Protein AF-A0A537T5N7-F1 (afdb_monomer_lite)

Sequence (62 aa):
MKKLVEIRSLESICRKRAMLDSERKIFWLEQAEEWEQRALDEIALYFRECNLDETSPEVGTP

Foldseek 3Di:
DVVLVVLVVQLVVLCVCLVVPVPCVVVSNVSSVVSVVVSVVVVVVVVVVVVVVVPPPPPDDD

pLDDT: mean 85.16, std 16.07, range [44.72, 97.44]

Secondary structure (DSSP, 8-state):
-HHHHHHHHHHHHHHHHHHH-SSSHHHHHHHHHHHHHHHHHHHHHHHHHHHHHTT-------

Radius of gyration: 18.6 Å; chains: 1; bounding box: 48×15×55 Å

Structure (mmCIF, N/CA/C/O backbone):
data_AF-A0A537T5N7-F1
#
_entry.id   AF-A0A537T5N7-F1
#
loop_
_atom_site.group_PDB
_atom_site.id
_atom_site.type_symbol
_atom_site.label_atom_id
_atom_site.label_alt_id
_atom_site.label_comp_id
_atom_site.label_asym_id
_atom_site.label_entity_id
_atom_site.label_seq_id
_atom_site.pdbx_PDB_ins_code
_atom_site.Cartn_x
_atom_site.Cartn_y
_atom_site.Cartn_z
_atom_site.occupancy
_atom_site.B_iso_or_equiv
_atom_site.auth_seq_id
_atom_site.auth_comp_id
_atom_site.auth_asym_id
_atom_site.auth_atom_id
_atom_site.pdbx_PDB_model_num
ATOM 1 N N . MET A 1 1 ? 4.706 -6.500 -12.726 1.00 73.62 1 MET A N 1
ATOM 2 C CA . MET A 1 1 ? 3.222 -6.372 -12.774 1.00 73.62 1 MET A CA 1
ATOM 3 C C . MET A 1 1 ? 2.441 -7.237 -11.774 1.00 73.62 1 MET A C 1
ATOM 5 O O . MET A 1 1 ? 1.563 -6.680 -11.133 1.00 73.62 1 MET A O 1
ATOM 9 N N . LYS A 1 2 ? 2.701 -8.546 -11.578 1.00 84.06 2 LYS A N 1
ATOM 10 C CA . LYS A 1 2 ? 1.927 -9.369 -10.605 1.00 84.06 2 LYS A CA 1
ATOM 11 C C . LYS A 1 2 ? 1.946 -8.808 -9.170 1.00 84.06 2 LYS A C 1
ATOM 13 O O . LYS A 1 2 ? 0.897 -8.653 -8.560 1.00 84.06 2 LYS A O 1
ATOM 18 N N . LYS A 1 3 ? 3.124 -8.391 -8.699 1.00 87.38 3 LYS A N 1
ATOM 19 C CA . LYS A 1 3 ? 3.326 -7.765 -7.383 1.00 87.38 3 LYS A CA 1
ATOM 20 C C . LYS A 1 3 ? 2.540 -6.455 -7.205 1.00 87.38 3 LYS A C 1
ATOM 22 O O . LYS A 1 3 ? 1.943 -6.235 -6.160 1.00 87.38 3 LYS A O 1
ATOM 27 N N . LEU A 1 4 ? 2.447 -5.626 -8.248 1.00 91.44 4 LEU A N 1
ATOM 28 C CA . LEU A 1 4 ? 1.640 -4.398 -8.234 1.00 91.44 4 LEU A CA 1
ATOM 29 C C . LEU A 1 4 ? 0.140 -4.688 -8.041 1.00 91.44 4 LEU A C 1
ATOM 31 O O . LEU A 1 4 ? -0.536 -3.987 -7.290 1.00 91.44 4 LEU A O 1
ATOM 35 N N . VAL A 1 5 ? -0.380 -5.735 -8.691 1.00 91.62 5 VAL A N 1
ATOM 36 C CA . VAL A 1 5 ? -1.786 -6.159 -8.555 1.00 91.62 5 VAL A CA 1
ATOM 37 C C . VAL A 1 5 ? -2.085 -6.638 -7.131 1.00 91.62 5 VAL A C 1
ATOM 39 O O . VAL A 1 5 ? -3.139 -6.321 -6.575 1.00 9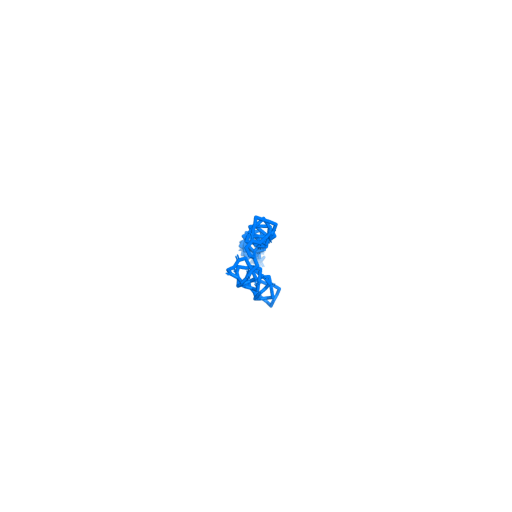1.62 5 VAL A O 1
ATOM 42 N N . GLU A 1 6 ? -1.149 -7.359 -6.515 1.00 94.94 6 GLU A N 1
ATOM 43 C CA . GLU A 1 6 ? -1.257 -7.799 -5.121 1.00 94.94 6 GLU A CA 1
ATOM 44 C C . GLU A 1 6 ? -1.253 -6.611 -4.152 1.00 94.94 6 GLU A C 1
ATOM 46 O O . GLU A 1 6 ? -2.139 -6.511 -3.302 1.00 94.94 6 GLU A O 1
ATOM 51 N N . ILE A 1 7 ? -0.332 -5.658 -4.334 1.00 93.25 7 ILE A N 1
ATOM 52 C CA . ILE A 1 7 ? -0.258 -4.436 -3.520 1.00 93.25 7 ILE A CA 1
ATOM 53 C C . ILE A 1 7 ? -1.571 -3.642 -3.602 1.00 93.25 7 ILE A C 1
ATOM 55 O O . ILE A 1 7 ? -2.145 -3.276 -2.575 1.00 93.25 7 ILE A O 1
ATOM 59 N N . ARG A 1 8 ? -2.105 -3.432 -4.811 1.00 93.94 8 ARG A N 1
ATOM 60 C CA . ARG A 1 8 ? -3.382 -2.724 -5.017 1.00 93.94 8 ARG A CA 1
ATOM 61 C C . ARG A 1 8 ? -4.578 -3.460 -4.414 1.00 93.94 8 ARG A C 1
ATOM 63 O O . ARG A 1 8 ? -5.523 -2.833 -3.934 1.00 93.94 8 ARG A O 1
ATOM 70 N N . SER A 1 9 ? -4.541 -4.790 -4.390 1.00 96.06 9 SER A N 1
ATOM 71 C CA . SER A 1 9 ? -5.581 -5.585 -3.732 1.00 96.06 9 SER A CA 1
ATOM 72 C C . SER A 1 9 ? -5.563 -5.387 -2.212 1.00 96.06 9 SER A C 1
ATOM 74 O O . SER A 1 9 ? -6.624 -5.226 -1.606 1.00 96.06 9 SER A O 1
ATOM 76 N N . LEU A 1 10 ? -4.376 -5.337 -1.599 1.00 95.75 10 LEU A N 1
ATOM 77 C CA . LEU A 1 10 ? -4.208 -5.088 -0.162 1.00 95.75 10 LEU A CA 1
ATOM 78 C C . LEU A 1 10 ? -4.639 -3.670 0.234 1.00 95.75 10 LEU A C 1
ATOM 80 O O . LEU A 1 10 ? -5.370 -3.511 1.211 1.00 95.75 10 LEU A O 1
ATOM 84 N N . GLU A 1 11 ? -4.28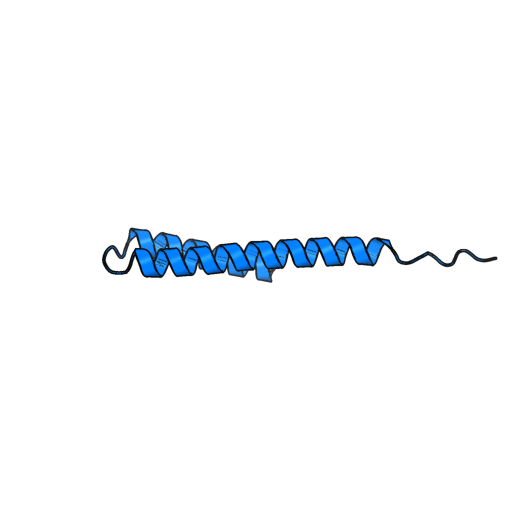6 -2.665 -0.569 1.00 97.19 11 GLU A N 1
ATOM 85 C CA . GLU A 1 11 ? -4.758 -1.282 -0.416 1.00 97.19 11 GLU A CA 1
ATOM 86 C C . GLU A 1 11 ? -6.296 -1.218 -0.373 1.00 97.19 11 GLU A C 1
ATOM 88 O O . GLU A 1 11 ? -6.890 -0.672 0.563 1.00 97.19 11 GLU A O 1
ATOM 93 N N . SER A 1 12 ? -6.961 -1.858 -1.343 1.00 95.38 12 SER A N 1
ATOM 94 C CA . SER A 1 12 ? -8.426 -1.902 -1.417 1.00 95.38 12 SER A CA 1
ATOM 95 C C . SER A 1 12 ? -9.054 -2.568 -0.187 1.00 95.38 12 SER A C 1
ATOM 97 O O . SER A 1 12 ? -10.079 -2.102 0.318 1.00 95.38 12 SER A O 1
ATOM 99 N N . ILE A 1 13 ? -8.444 -3.640 0.329 1.00 96.69 13 ILE A N 1
ATOM 100 C CA . ILE A 1 13 ? -8.901 -4.317 1.551 1.00 96.69 13 ILE A CA 1
ATOM 101 C C . ILE A 1 13 ? -8.786 -3.387 2.763 1.00 96.69 13 ILE A C 1
ATOM 103 O O . ILE A 1 13 ? -9.736 -3.301 3.543 1.00 96.69 13 ILE A O 1
ATOM 107 N N . CYS A 1 14 ? -7.671 -2.667 2.910 1.00 96.00 14 CYS A N 1
ATOM 108 C CA . CYS A 1 14 ? -7.485 -1.704 3.995 1.00 96.00 14 CYS A CA 1
ATOM 109 C C . CYS A 1 14 ? -8.541 -0.591 3.942 1.00 96.00 14 CYS A C 1
ATOM 111 O O . CYS A 1 14 ? -9.197 -0.330 4.949 1.00 96.00 14 CYS A O 1
ATOM 113 N N . ARG A 1 15 ? -8.818 -0.014 2.764 1.00 94.50 15 ARG A N 1
ATOM 114 C CA . ARG A 1 15 ? -9.868 1.015 2.626 1.00 94.50 15 ARG A CA 1
ATOM 115 C C . ARG A 1 15 ? -11.263 0.484 2.954 1.00 94.50 15 ARG A C 1
ATOM 117 O O . ARG A 1 15 ? -12.017 1.148 3.661 1.00 94.50 15 ARG A O 1
ATOM 124 N N . LYS A 1 16 ? -11.600 -0.728 2.501 1.00 97.31 16 LYS A N 1
ATOM 125 C CA . LYS A 1 16 ? -12.872 -1.382 2.857 1.00 97.31 16 LYS A CA 1
ATOM 126 C C . LYS A 1 16 ? -12.989 -1.588 4.366 1.00 97.31 16 LYS A C 1
ATOM 128 O O . LYS A 1 16 ? -14.047 -1.332 4.929 1.00 97.31 16 LYS A O 1
ATOM 133 N N . ARG A 1 17 ? -11.908 -1.996 5.037 1.00 96.06 17 ARG A N 1
ATOM 134 C CA . ARG A 1 17 ? -11.885 -2.125 6.501 1.00 96.06 17 ARG A CA 1
ATOM 135 C C . ARG A 1 17 ? -12.042 -0.781 7.199 1.00 96.06 17 ARG A C 1
ATOM 137 O O . ARG A 1 17 ? -12.853 -0.702 8.107 1.00 96.06 17 ARG A O 1
ATOM 144 N N . ALA A 1 18 ? -11.386 0.276 6.728 1.00 96.44 18 ALA A N 1
ATOM 145 C CA . ALA A 1 18 ? -11.547 1.623 7.279 1.00 96.44 18 ALA A CA 1
ATOM 146 C C . ALA A 1 18 ? -12.999 2.139 7.222 1.00 96.44 18 ALA A C 1
ATOM 148 O O . ALA A 1 18 ? -13.403 2.955 8.048 1.00 96.44 18 ALA A O 1
ATOM 149 N N . MET A 1 19 ? -13.788 1.685 6.242 1.00 94.44 19 MET A N 1
ATOM 150 C CA . MET A 1 19 ? -15.213 2.019 6.142 1.00 94.44 19 MET A CA 1
ATOM 151 C C . MET A 1 19 ? -16.090 1.224 7.117 1.00 94.44 19 MET A C 1
ATOM 153 O O . MET A 1 19 ? -17.133 1.722 7.527 1.00 94.44 19 MET A O 1
ATOM 157 N N . LEU A 1 20 ? -15.694 -0.007 7.450 1.00 95.19 20 LEU A N 1
ATOM 158 C CA . LEU A 1 20 ? -16.458 -0.919 8.310 1.00 95.19 20 LEU A CA 1
ATOM 159 C C . LEU A 1 20 ? -16.064 -0.812 9.792 1.00 95.19 20 LEU A C 1
ATOM 161 O O . LEU A 1 20 ? -16.882 -1.081 10.665 1.00 95.19 20 LEU A O 1
ATOM 165 N N . ASP A 1 21 ? -14.820 -0.429 10.070 1.00 92.38 21 ASP A N 1
ATOM 166 C CA . ASP A 1 21 ? -14.223 -0.341 11.400 1.00 92.38 21 ASP A CA 1
ATOM 167 C C . ASP A 1 21 ? -13.937 1.125 11.743 1.00 92.38 21 ASP A C 1
ATOM 169 O O . ASP A 1 21 ? -12.858 1.657 11.476 1.00 92.38 21 ASP A O 1
ATOM 173 N N . SER A 1 22 ? -14.943 1.789 12.317 1.00 88.19 22 SER A N 1
ATOM 174 C CA . SER A 1 22 ? -14.868 3.197 12.726 1.00 88.19 22 SER A CA 1
ATOM 175 C C . SER A 1 22 ? -13.879 3.441 13.869 1.00 88.19 22 SER A C 1
ATOM 177 O O . SER A 1 22 ? -13.338 4.539 13.970 1.00 88.19 22 SER A O 1
ATOM 179 N N . GLU A 1 23 ? -13.632 2.436 14.714 1.00 94.75 23 GLU A N 1
ATOM 180 C CA . GLU A 1 23 ? -12.723 2.529 15.864 1.00 94.75 23 GLU A CA 1
ATOM 181 C C . GLU A 1 23 ? -11.263 2.566 15.403 1.00 94.75 23 GLU A C 1
ATOM 183 O O . GLU A 1 23 ? -10.469 3.368 15.889 1.00 94.75 23 GLU A O 1
ATOM 188 N N . ARG A 1 24 ? -10.920 1.746 14.403 1.00 94.62 24 ARG A N 1
ATOM 189 C CA . ARG A 1 24 ? -9.562 1.658 13.842 1.00 94.62 24 ARG A CA 1
ATOM 190 C C . ARG A 1 24 ? -9.465 2.266 12.453 1.00 94.62 24 ARG A C 1
ATOM 192 O O . ARG A 1 24 ? -8.546 1.955 11.698 1.00 94.62 24 ARG A O 1
ATOM 199 N N . LYS A 1 25 ? -10.398 3.150 12.104 1.00 93.69 25 LYS A N 1
ATOM 200 C CA . LYS A 1 25 ? -10.468 3.774 10.781 1.00 93.69 25 LYS A CA 1
ATOM 201 C C . LYS A 1 25 ? -9.143 4.415 10.384 1.00 93.69 25 LYS A C 1
ATOM 203 O O . LYS A 1 25 ? -8.686 4.194 9.271 1.00 93.69 25 LYS A O 1
ATOM 208 N N . ILE A 1 26 ? -8.535 5.178 11.293 1.00 95.12 26 ILE A N 1
ATOM 209 C CA . ILE A 1 26 ? -7.263 5.871 11.040 1.00 95.12 26 ILE A CA 1
ATOM 210 C C . ILE A 1 26 ? -6.153 4.855 10.759 1.00 95.12 26 ILE A C 1
ATOM 212 O O . ILE A 1 26 ? -5.528 4.939 9.712 1.00 95.12 26 ILE A O 1
ATOM 216 N N . PHE A 1 27 ? -6.009 3.833 11.605 1.00 96.31 27 PHE A N 1
ATOM 217 C CA . PHE A 1 27 ? -5.043 2.751 11.401 1.00 96.31 27 PHE A CA 1
ATOM 218 C C . PHE A 1 27 ? -5.206 2.074 10.030 1.00 96.31 27 PHE A C 1
ATOM 220 O O . PHE A 1 27 ? -4.239 1.864 9.302 1.00 96.31 27 PHE A O 1
ATOM 227 N N . TRP A 1 28 ? -6.440 1.753 9.633 1.00 96.69 28 TRP A N 1
ATOM 228 C CA . TRP A 1 28 ? -6.691 1.138 8.329 1.00 96.69 28 TRP A CA 1
ATOM 229 C C . TRP A 1 28 ? -6.408 2.084 7.154 1.00 96.69 28 TRP A C 1
ATOM 231 O O . TRP A 1 28 ? -6.004 1.613 6.091 1.00 96.69 28 TRP A O 1
ATOM 241 N N . LEU A 1 29 ? -6.606 3.393 7.326 1.00 96.62 29 LEU A N 1
ATOM 242 C CA . LEU A 1 29 ? -6.252 4.395 6.319 1.00 96.62 29 LEU A CA 1
ATOM 243 C C . LEU A 1 29 ? -4.736 4.565 6.193 1.00 96.62 29 LEU A C 1
ATOM 245 O O . LEU A 1 29 ? -4.247 4.572 5.069 1.00 96.62 29 LEU A O 1
ATOM 249 N N . GLU A 1 30 ? -4.003 4.610 7.304 1.00 97.44 30 GLU A N 1
ATOM 250 C CA . GLU A 1 30 ? -2.533 4.657 7.307 1.00 97.44 30 GLU A CA 1
ATOM 251 C C . GLU A 1 30 ? -1.946 3.428 6.602 1.00 97.44 30 GLU A C 1
ATOM 253 O O . GLU A 1 30 ? -1.110 3.552 5.709 1.00 97.44 30 GLU A O 1
ATOM 258 N N . GLN A 1 31 ? -2.462 2.230 6.905 1.00 97.19 31 GLN A N 1
ATOM 259 C CA . GLN A 1 31 ? -2.058 1.018 6.191 1.00 97.19 31 GLN A CA 1
ATOM 260 C C . GLN A 1 31 ? -2.401 1.079 4.695 1.00 97.19 31 GLN A C 1
ATOM 262 O O . GLN A 1 31 ? -1.663 0.530 3.880 1.00 97.19 31 GLN A O 1
ATOM 267 N N . ALA A 1 32 ? -3.528 1.688 4.308 1.00 96.62 32 ALA A N 1
ATOM 268 C CA . ALA A 1 32 ? -3.882 1.844 2.897 1.00 96.62 32 ALA A CA 1
ATOM 269 C C . ALA A 1 32 ? -2.923 2.801 2.172 1.00 96.62 32 ALA A C 1
ATOM 271 O O . ALA A 1 32 ? -2.514 2.504 1.052 1.00 96.62 32 ALA A O 1
ATOM 272 N N . GLU A 1 33 ? -2.542 3.904 2.816 1.00 97.19 33 GLU A N 1
ATOM 273 C CA . GLU A 1 3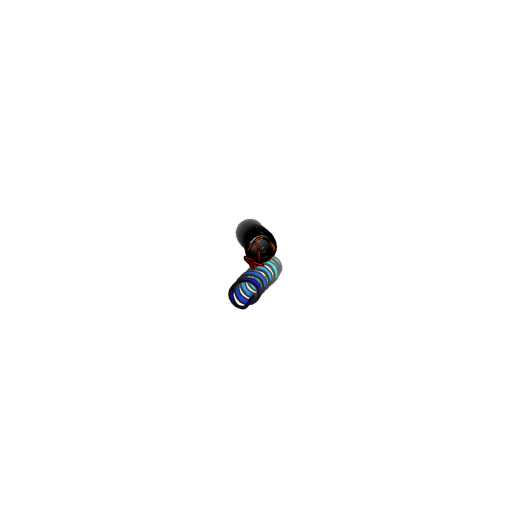3 ? -1.577 4.869 2.287 1.00 97.19 33 GLU A CA 1
ATOM 274 C C . GLU A 1 33 ? -0.187 4.242 2.112 1.00 97.19 33 GLU A C 1
ATOM 276 O O . GLU A 1 33 ? 0.444 4.418 1.071 1.00 97.19 33 GLU A O 1
ATOM 281 N N . GLU A 1 34 ? 0.262 3.417 3.060 1.00 97.44 34 GLU A N 1
ATOM 282 C CA . GLU A 1 34 ? 1.522 2.681 2.927 1.00 97.44 34 GLU A CA 1
ATOM 283 C C . GLU A 1 34 ? 1.513 1.740 1.708 1.00 97.44 34 GLU A C 1
ATOM 285 O O . GLU A 1 34 ? 2.483 1.677 0.945 1.00 97.44 34 GLU A O 1
ATOM 290 N N . TRP A 1 35 ? 0.409 1.019 1.481 1.00 97.06 35 TRP A N 1
ATOM 291 C CA . TRP A 1 35 ? 0.269 0.172 0.292 1.00 97.06 35 TRP A CA 1
ATOM 292 C C . TRP A 1 35 ? 0.218 0.986 -1.002 1.00 97.06 35 TRP A C 1
ATOM 294 O O . TRP A 1 35 ? 0.780 0.557 -2.009 1.00 97.06 35 TRP A O 1
ATOM 304 N N . GLU A 1 36 ? -0.410 2.159 -0.985 1.00 95.88 36 GLU A N 1
ATOM 305 C CA . GLU A 1 36 ? -0.422 3.075 -2.124 1.00 95.88 36 GLU A CA 1
ATOM 306 C C . GLU A 1 36 ? 0.993 3.560 -2.474 1.00 95.88 36 GLU A C 1
ATOM 308 O O . GLU A 1 36 ? 1.388 3.470 -3.637 1.00 95.88 36 GLU A O 1
ATOM 313 N N . GLN A 1 37 ? 1.789 3.968 -1.482 1.00 96.94 37 GLN A N 1
ATOM 314 C CA . GLN A 1 37 ? 3.190 4.355 -1.691 1.00 96.94 37 GLN A CA 1
ATOM 315 C C . GLN A 1 37 ? 4.018 3.200 -2.266 1.00 96.94 37 GLN A C 1
ATOM 317 O O . GLN A 1 37 ? 4.687 3.361 -3.284 1.00 96.94 37 GLN A O 1
ATOM 322 N N . ARG A 1 38 ? 3.881 1.988 -1.714 1.00 95.50 38 ARG A N 1
ATOM 323 C CA . ARG A 1 38 ? 4.565 0.794 -2.245 1.00 95.50 38 ARG A CA 1
ATOM 324 C C . ARG A 1 38 ? 4.168 0.474 -3.690 1.00 95.50 38 ARG A C 1
ATOM 326 O O . ARG A 1 38 ? 4.989 -0.028 -4.455 1.00 95.50 38 ARG A O 1
ATOM 333 N N . ALA A 1 39 ? 2.918 0.739 -4.078 1.00 95.25 39 ALA A N 1
ATOM 334 C CA . ALA A 1 39 ? 2.473 0.566 -5.459 1.00 95.25 39 ALA A CA 1
ATOM 335 C C . ALA A 1 39 ? 3.164 1.566 -6.395 1.00 95.25 39 ALA A C 1
ATOM 337 O O . ALA A 1 39 ? 3.559 1.195 -7.499 1.00 95.25 39 ALA A O 1
ATOM 338 N N . LEU A 1 40 ? 3.300 2.821 -5.959 1.00 94.44 40 LEU A N 1
ATOM 339 C CA . LEU A 1 40 ? 3.987 3.870 -6.713 1.00 94.44 40 LEU A CA 1
ATOM 340 C C . LEU A 1 40 ? 5.478 3.560 -6.872 1.00 94.44 40 LEU A C 1
ATOM 342 O O . LEU A 1 40 ? 5.995 3.681 -7.981 1.00 94.44 40 LEU A O 1
ATOM 346 N N . ASP A 1 41 ? 6.134 3.079 -5.817 1.00 93.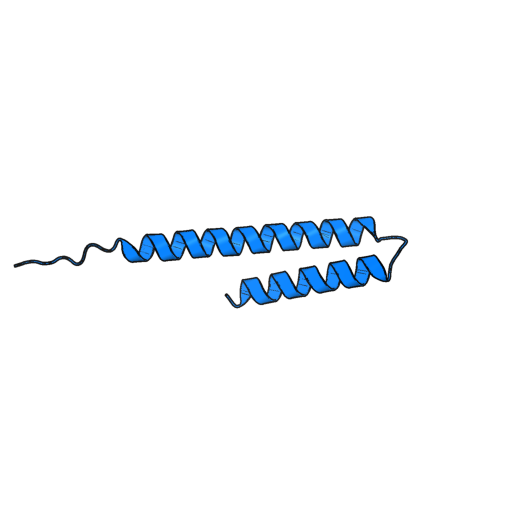75 41 ASP A N 1
ATOM 347 C CA . ASP A 1 41 ? 7.538 2.660 -5.870 1.00 93.75 41 ASP A CA 1
ATOM 348 C C . ASP A 1 41 ? 7.754 1.507 -6.856 1.00 93.75 41 ASP A C 1
ATOM 350 O O . ASP A 1 41 ? 8.684 1.542 -7.659 1.00 93.75 41 ASP A O 1
ATOM 354 N N . GLU A 1 42 ? 6.872 0.503 -6.853 1.00 92.19 42 GLU A N 1
ATOM 355 C CA . GLU A 1 42 ? 6.942 -0.621 -7.794 1.00 92.19 42 GLU A CA 1
ATOM 356 C C . GLU A 1 42 ? 6.733 -0.157 -9.250 1.00 92.19 42 GLU A C 1
ATOM 358 O O . GLU A 1 42 ? 7.401 -0.649 -10.159 1.00 92.19 42 GLU A O 1
ATOM 363 N N . ILE A 1 43 ? 5.842 0.817 -9.484 1.00 91.56 43 ILE A N 1
ATOM 364 C CA . ILE A 1 43 ? 5.654 1.436 -10.808 1.00 91.56 43 ILE A CA 1
ATOM 365 C C . ILE A 1 43 ? 6.915 2.201 -11.226 1.00 91.56 43 ILE A C 1
ATOM 367 O O . ILE A 1 43 ? 7.368 2.054 -12.361 1.00 91.56 43 ILE A O 1
ATOM 371 N N . ALA A 1 44 ? 7.490 3.003 -10.328 1.00 91.56 44 ALA A N 1
ATOM 372 C CA . ALA A 1 44 ? 8.684 3.795 -10.603 1.00 91.56 44 ALA A CA 1
ATOM 373 C C . ALA A 1 44 ? 9.912 2.912 -10.875 1.00 91.56 44 ALA A C 1
ATOM 375 O O . ALA A 1 44 ? 10.696 3.205 -11.780 1.00 91.56 44 ALA A O 1
ATOM 376 N N . LEU A 1 45 ? 10.057 1.816 -10.126 1.00 87.25 45 LEU A N 1
ATOM 377 C CA . LEU A 1 45 ? 11.101 0.817 -10.332 1.00 87.25 45 LEU A CA 1
ATOM 378 C C . LEU A 1 45 ? 10.959 0.155 -11.701 1.00 87.25 45 LEU A C 1
ATOM 380 O O . LEU A 1 45 ? 11.917 0.156 -12.465 1.00 87.25 45 LEU A O 1
ATOM 384 N N . TYR A 1 46 ? 9.758 -0.305 -12.055 1.00 84.81 46 TYR A N 1
ATOM 385 C CA . TYR A 1 46 ? 9.517 -0.903 -13.367 1.00 84.81 46 TYR A CA 1
ATOM 386 C C . TYR A 1 46 ? 9.788 0.083 -14.510 1.00 84.81 46 TYR A C 1
ATOM 388 O O . TYR A 1 46 ? 10.401 -0.272 -15.511 1.00 84.81 46 TYR A O 1
ATOM 396 N N . PHE A 1 47 ? 9.376 1.346 -14.355 1.00 83.06 47 PHE A N 1
ATOM 397 C CA . PHE A 1 47 ? 9.648 2.377 -15.355 1.00 83.06 47 PHE A CA 1
ATOM 398 C C . PHE A 1 47 ? 11.154 2.614 -15.523 1.00 83.06 47 PHE A C 1
ATOM 400 O O . PHE A 1 47 ? 11.642 2.749 -16.641 1.00 83.06 47 PHE A O 1
ATOM 407 N N . ARG A 1 48 ? 11.912 2.622 -14.420 1.00 81.38 48 ARG A N 1
ATOM 408 C CA . ARG A 1 48 ? 13.375 2.715 -14.458 1.00 81.38 48 ARG A CA 1
ATOM 409 C C . ARG A 1 48 ? 13.998 1.507 -15.161 1.00 81.38 48 ARG A C 1
ATOM 411 O O . ARG A 1 48 ? 14.878 1.709 -15.987 1.00 81.38 48 ARG A O 1
ATOM 418 N N . GLU A 1 49 ? 13.562 0.294 -14.835 1.00 77.06 49 GLU A N 1
ATOM 419 C CA . GLU A 1 49 ? 14.071 -0.944 -15.438 1.00 77.06 49 GLU A CA 1
ATOM 420 C C . GLU A 1 49 ? 13.798 -0.994 -16.948 1.00 77.06 49 GLU A C 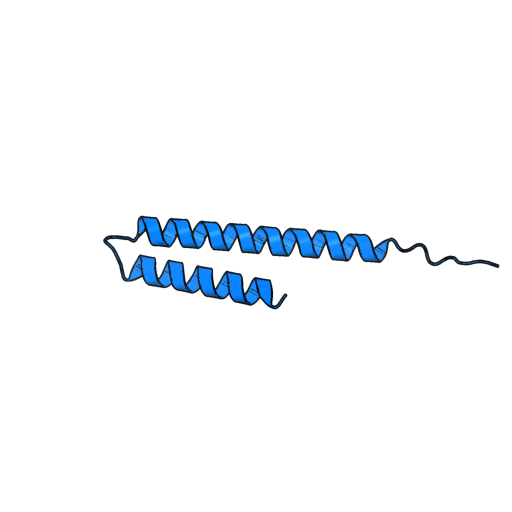1
ATOM 422 O O . GLU A 1 49 ? 14.726 -1.224 -17.717 1.00 77.06 49 GLU A O 1
ATOM 427 N N . CYS A 1 50 ? 12.580 -0.665 -17.395 1.00 70.56 50 CYS A N 1
ATOM 428 C CA . CYS A 1 50 ? 12.259 -0.593 -18.826 1.00 70.56 50 CYS A CA 1
ATOM 429 C C . CYS A 1 50 ? 13.150 0.397 -19.589 1.00 70.56 50 CYS A C 1
ATOM 431 O O . CYS A 1 50 ? 13.617 0.077 -20.677 1.00 70.56 50 CYS A O 1
ATOM 433 N N . ASN A 1 51 ? 13.428 1.567 -19.009 1.00 62.22 51 ASN A N 1
ATOM 434 C CA . ASN A 1 51 ? 14.268 2.577 -19.656 1.00 62.22 51 ASN A CA 1
ATOM 435 C C . ASN A 1 51 ? 15.767 2.207 -19.674 1.00 62.22 51 ASN A C 1
ATOM 437 O O . ASN A 1 51 ? 16.534 2.832 -20.402 1.00 62.22 51 ASN A O 1
ATOM 441 N N . LEU A 1 52 ? 16.208 1.241 -18.859 1.00 59.94 52 LEU A N 1
ATOM 442 C CA . LEU A 1 52 ? 17.595 0.754 -18.828 1.00 59.94 52 LEU A CA 1
ATOM 443 C C . LEU A 1 52 ? 17.846 -0.318 -19.900 1.00 59.94 52 LEU A C 1
ATOM 445 O O . LEU A 1 52 ? 18.908 -0.305 -20.527 1.00 59.94 52 LEU A O 1
ATOM 449 N N . ASP A 1 53 ? 16.866 -1.189 -20.155 1.00 56.31 53 ASP A N 1
ATOM 450 C CA . ASP A 1 53 ? 16.931 -2.221 -21.203 1.00 56.31 53 ASP A CA 1
ATOM 451 C C . ASP A 1 53 ? 16.952 -1.635 -22.634 1.00 56.31 53 ASP A C 1
ATOM 453 O O . ASP A 1 53 ? 17.518 -2.242 -23.541 1.00 56.31 53 ASP A O 1
ATOM 457 N N . GLU A 1 54 ? 16.435 -0.419 -22.851 1.00 55.41 54 GLU A N 1
ATOM 458 C CA . GLU A 1 54 ? 16.506 0.279 -24.152 1.00 55.41 54 GLU A CA 1
ATOM 459 C C . GLU A 1 54 ? 17.902 0.844 -24.492 1.00 55.41 54 GLU A C 1
ATOM 461 O O . GLU A 1 54 ? 18.134 1.302 -25.610 1.00 55.41 54 GLU A O 1
ATOM 466 N N . THR A 1 55 ? 18.860 0.791 -23.561 1.00 51.94 55 THR A N 1
ATOM 467 C CA . THR A 1 55 ? 20.243 1.267 -23.764 1.00 51.94 55 THR A CA 1
ATOM 468 C C . THR A 1 55 ? 21.274 0.146 -23.847 1.00 51.94 55 THR A C 1
ATOM 470 O O . THR A 1 55 ? 22.430 0.334 -23.468 1.00 51.94 55 THR A O 1
ATOM 473 N N . SER A 1 56 ? 20.908 -1.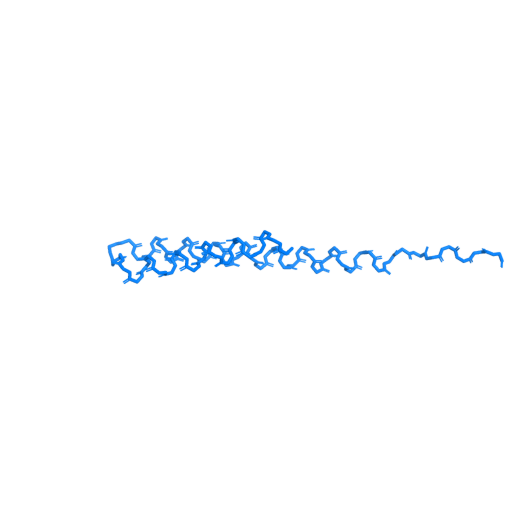017 -24.386 1.00 47.44 56 SER A N 1
ATOM 474 C CA . SER A 1 56 ? 21.925 -1.927 -24.913 1.00 47.44 56 SER A CA 1
ATOM 475 C C . SER A 1 56 ? 22.366 -1.393 -26.282 1.00 47.44 56 SER A C 1
ATOM 477 O O . SER A 1 56 ? 21.569 -1.452 -27.219 1.00 47.44 56 SER A O 1
ATOM 479 N N . PRO A 1 57 ? 23.587 -0.838 -26.447 1.00 54.78 57 PRO A N 1
ATOM 480 C CA . PRO A 1 57 ? 24.072 -0.501 -27.772 1.00 54.78 57 PRO A CA 1
ATOM 481 C C . PRO A 1 57 ? 24.178 -1.817 -28.533 1.00 54.78 57 PRO A C 1
ATOM 483 O O . PRO A 1 57 ? 25.017 -2.662 -28.215 1.00 54.78 57 PRO A O 1
ATOM 486 N N . GLU A 1 58 ? 23.295 -2.015 -29.508 1.00 56.22 58 GLU A N 1
ATOM 487 C CA . GLU A 1 58 ? 23.502 -3.021 -30.533 1.00 56.22 58 GLU A CA 1
ATOM 488 C C . GLU A 1 58 ? 24.877 -2.735 -31.134 1.00 56.22 58 GLU A C 1
ATOM 490 O O . GLU A 1 58 ? 25.105 -1.711 -31.781 1.00 56.22 58 GLU A O 1
ATOM 495 N N . VAL A 1 59 ? 25.831 -3.604 -30.804 1.00 58.88 59 VAL A N 1
ATOM 496 C CA . VAL A 1 59 ? 27.189 -3.579 -31.327 1.00 58.88 59 VAL A CA 1
ATOM 497 C C . VAL A 1 59 ? 27.077 -3.902 -32.812 1.00 58.88 59 VAL A C 1
ATOM 499 O O . VAL A 1 59 ? 27.145 -5.053 -33.228 1.00 58.88 59 VAL A O 1
ATOM 502 N N . GLY A 1 60 ? 26.830 -2.865 -33.605 1.00 51.34 60 GLY A N 1
ATOM 503 C CA . GLY A 1 60 ? 26.924 -2.890 -35.052 1.00 51.34 60 GLY A CA 1
ATOM 504 C C . GLY A 1 60 ? 28.374 -2.680 -35.469 1.00 51.34 60 GLY A C 1
ATOM 505 O O . GLY A 1 60 ? 28.800 -1.551 -35.689 1.00 51.34 60 GLY A O 1
ATOM 506 N N . THR A 1 61 ? 29.122 -3.773 -35.574 1.00 44.72 61 THR A N 1
ATOM 507 C CA . THR A 1 61 ? 30.273 -3.911 -36.482 1.00 44.72 61 THR A CA 1
ATOM 508 C C . THR A 1 61 ? 29.960 -5.069 -37.432 1.00 44.72 61 THR A C 1
ATOM 510 O O . THR A 1 61 ? 29.300 -6.023 -37.008 1.00 44.72 61 THR A O 1
ATOM 513 N N . PRO A 1 62 ? 30.367 -5.013 -38.712 1.00 57.12 62 PRO A N 1
ATOM 514 C CA . PRO A 1 62 ? 31.665 -4.533 -39.200 1.00 57.12 62 PRO A CA 1
ATOM 515 C C . PRO A 1 62 ? 31.627 -3.300 -40.113 1.00 57.12 62 PRO A C 1
ATOM 517 O O . PRO A 1 62 ? 30.610 -3.081 -40.807 1.00 57.12 62 PRO A O 1
#